Protein AF-A0A133UYN7-F1 (afdb_monomer_lite)

Organism: NCBI:txid1698270

Sequence (92 aa):
MLNLRPVYHSTDVGVKGHVFVCILALLLRRLMEKETGEPFESVFEELKELKVNVIDLEGEKIFQRNRLTSTQEDLLESLKVKRPPKILVNPE

Radius of gyration: 18.8 Å; chains: 1; bounding box: 40×44×38 Å

pLDDT: mean 86.84, std 15.21, range [43.31, 97.69]

Foldseek 3Di:
DPDDDPPVPDDPVRVVVVVVVVVVVVVVQVLLCVLLVDHSVVLCVLCVQWDWDWDQDPNKTKTATDDHDPVNVSSCVSSVHDDDDRIDIPDD

Secondary structure (DSSP, 8-state):
-------TTS-HHHHHHHHHHHHHHHHHHHHHHHHHSS-HHHHHHHHHT--EEEEEETTEEEEEEPPPPHHHHHHHHHTTPPPPPSEEES--

Structure (mmCIF, N/CA/C/O backbone):
data_AF-A0A133UYN7-F1
#
_entry.id   AF-A0A133UYN7-F1
#
loop_
_atom_site.group_PDB
_atom_site.id
_atom_site.type_symbol
_atom_site.label_atom_id
_atom_site.label_alt_id
_atom_site.label_comp_id
_atom_site.label_asym_id
_atom_site.label_entity_id
_atom_site.label_seq_id
_atom_site.pdbx_PDB_ins_code
_atom_site.Cartn_x
_atom_site.Cartn_y
_atom_site.Cartn_z
_atom_site.occupancy
_atom_site.B_iso_or_equiv
_atom_site.auth_seq_id
_atom_site.auth_comp_id
_atom_site.auth_asym_id
_atom_site.auth_atom_id
_atom_site.pdbx_PDB_model_num
ATOM 1 N N . MET A 1 1 ? 14.448 9.061 8.471 1.00 43.31 1 MET A N 1
ATOM 2 C CA . MET A 1 1 ? 15.562 9.658 9.237 1.00 43.31 1 MET A CA 1
ATOM 3 C C . MET A 1 1 ? 15.164 11.095 9.554 1.00 43.31 1 MET A C 1
ATOM 5 O O . MET A 1 1 ? 15.131 11.912 8.651 1.00 43.31 1 MET A O 1
ATOM 9 N N . LEU A 1 2 ? 14.754 11.378 10.791 1.00 46.16 2 LEU A N 1
ATOM 10 C CA . LEU A 1 2 ? 14.448 12.730 11.277 1.00 46.16 2 LEU A CA 1
ATOM 11 C C . LEU A 1 2 ? 15.365 12.990 12.471 1.00 46.16 2 LEU A C 1
ATOM 13 O O . LEU A 1 2 ? 15.016 12.727 13.613 1.00 46.16 2 LEU A O 1
ATOM 17 N N . ASN A 1 3 ? 16.588 13.413 12.168 1.00 44.47 3 ASN A N 1
ATOM 18 C CA . ASN A 1 3 ? 17.490 14.059 13.112 1.00 44.47 3 ASN A CA 1
ATOM 19 C C . ASN A 1 3 ? 18.374 15.007 12.305 1.00 44.47 3 ASN A C 1
ATOM 21 O O . ASN A 1 3 ? 19.306 14.603 11.612 1.00 44.47 3 ASN A O 1
ATOM 25 N N . LEU A 1 4 ? 17.981 16.275 12.338 1.00 52.97 4 LEU A N 1
ATOM 26 C CA . LEU A 1 4 ? 18.597 17.376 11.626 1.00 52.97 4 LEU A CA 1
ATOM 27 C C . LEU A 1 4 ? 19.887 17.777 12.362 1.00 52.97 4 LEU A C 1
ATOM 29 O O . LEU A 1 4 ? 19.849 18.459 13.383 1.00 52.97 4 LEU A O 1
ATOM 33 N N . ARG A 1 5 ? 21.044 17.375 11.834 1.00 51.09 5 ARG A N 1
ATOM 34 C CA . ARG A 1 5 ? 22.274 18.172 11.939 1.00 51.09 5 ARG A CA 1
ATOM 35 C C . ARG A 1 5 ? 22.711 18.484 10.510 1.00 51.09 5 ARG A C 1
ATOM 37 O O . ARG A 1 5 ? 22.905 17.535 9.750 1.00 51.09 5 ARG A O 1
ATOM 44 N N . PRO A 1 6 ? 22.833 19.761 10.111 1.00 53.25 6 PRO A N 1
ATOM 45 C CA . PRO A 1 6 ? 23.260 20.103 8.766 1.00 53.25 6 PRO A CA 1
ATOM 46 C C . PRO A 1 6 ? 24.751 19.789 8.651 1.00 53.25 6 PRO A C 1
ATOM 48 O O . PRO A 1 6 ? 25.611 20.600 8.983 1.00 53.25 6 PRO A O 1
ATOM 51 N N . VAL A 1 7 ? 25.069 18.578 8.201 1.00 49.59 7 VAL A N 1
ATOM 52 C CA . VAL A 1 7 ? 26.364 18.328 7.578 1.00 49.59 7 VAL A CA 1
ATOM 53 C C . VAL A 1 7 ? 26.238 18.954 6.195 1.00 49.59 7 VAL A C 1
ATOM 55 O O . VAL A 1 7 ? 25.500 18.445 5.353 1.00 49.59 7 VAL A O 1
ATOM 58 N N . TYR A 1 8 ? 26.864 20.117 6.007 1.00 51.19 8 TYR A N 1
ATOM 59 C CA . TYR A 1 8 ? 26.880 20.917 4.776 1.00 51.19 8 TYR A CA 1
ATOM 60 C C . TYR A 1 8 ? 27.569 20.169 3.613 1.00 51.19 8 TYR A C 1
ATOM 62 O O . TYR A 1 8 ? 28.615 20.576 3.125 1.00 51.19 8 TYR A O 1
ATOM 70 N N . HIS A 1 9 ? 27.001 19.039 3.191 1.00 50.72 9 HIS A N 1
ATOM 71 C CA . HIS A 1 9 ? 27.505 18.187 2.111 1.00 50.72 9 HIS A CA 1
ATOM 72 C C . HIS A 1 9 ? 26.398 17.613 1.215 1.00 50.72 9 HIS A C 1
ATOM 74 O O . HIS A 1 9 ? 26.700 16.903 0.259 1.00 50.72 9 HIS A O 1
ATOM 80 N N . SER A 1 10 ? 25.123 17.914 1.482 1.00 57.06 10 SER A N 1
ATOM 81 C CA . SER A 1 10 ? 24.047 17.656 0.520 1.00 57.06 10 SER A CA 1
ATOM 82 C C . SER A 1 10 ? 23.828 18.904 -0.324 1.00 57.06 10 SER A C 1
ATOM 84 O O . SER A 1 10 ? 23.627 19.989 0.218 1.00 57.06 10 SER A O 1
ATOM 86 N N . THR A 1 11 ? 23.872 18.763 -1.649 1.00 62.78 11 THR A N 1
ATOM 87 C CA . THR A 1 11 ? 23.445 19.832 -2.556 1.00 62.78 11 THR A CA 1
ATOM 88 C C . THR A 1 11 ? 21.984 20.181 -2.252 1.00 62.78 11 THR A C 1
ATOM 90 O O . THR A 1 11 ? 21.182 19.301 -1.934 1.00 62.78 11 THR A O 1
ATOM 93 N N . ASP A 1 12 ? 21.628 21.464 -2.336 1.00 66.06 12 ASP A N 1
ATOM 94 C CA . ASP A 1 12 ? 20.280 21.985 -2.036 1.00 66.06 12 ASP A CA 1
ATOM 95 C C . ASP A 1 12 ? 19.157 21.195 -2.755 1.00 66.06 12 ASP A C 1
ATOM 97 O O . ASP A 1 12 ? 18.075 20.969 -2.213 1.00 66.06 12 ASP A O 1
ATOM 101 N N . VAL A 1 13 ? 19.456 20.658 -3.943 1.00 73.38 13 VAL A N 1
ATOM 102 C CA . VAL A 1 13 ? 18.564 19.787 -4.726 1.00 73.38 13 VAL A CA 1
ATOM 103 C C . VAL A 1 13 ? 18.260 18.457 -4.019 1.00 73.38 13 VAL A C 1
ATOM 105 O O . VAL A 1 13 ? 17.104 18.037 -3.976 1.00 73.38 13 VAL A O 1
ATOM 108 N N . GLY A 1 14 ? 19.265 17.796 -3.434 1.00 75.44 14 GLY A N 1
ATOM 109 C CA . GLY A 1 14 ? 19.090 16.508 -2.754 1.00 75.44 14 GLY A CA 1
ATOM 110 C C . GLY A 1 14 ? 18.253 16.623 -1.478 1.00 75.44 14 GLY A C 1
ATOM 111 O O . GLY A 1 14 ? 17.390 15.782 -1.220 1.00 75.44 14 GLY A O 1
ATOM 112 N N . VAL A 1 15 ? 18.442 17.707 -0.719 1.00 80.56 15 VAL A N 1
ATOM 113 C CA . VAL A 1 15 ? 17.643 17.995 0.484 1.00 80.56 15 VAL A CA 1
ATOM 114 C C . VAL A 1 15 ? 16.179 18.223 0.112 1.00 80.56 15 VAL A C 1
ATOM 116 O O . VAL A 1 15 ? 15.291 17.612 0.709 1.00 80.56 15 VAL A O 1
ATOM 119 N N . LYS A 1 16 ? 15.918 19.041 -0.916 1.00 81.38 16 LYS A N 1
ATOM 120 C CA . LYS A 1 16 ? 14.559 19.299 -1.417 1.00 81.38 16 LYS A CA 1
ATOM 121 C C . LYS A 1 16 ? 13.871 18.019 -1.893 1.00 81.38 16 LYS A C 1
ATOM 123 O O . LYS A 1 16 ? 12.719 17.788 -1.534 1.00 81.38 16 LYS A O 1
ATOM 128 N N . GLY A 1 17 ? 14.584 17.164 -2.628 1.00 88.25 17 GLY A N 1
ATOM 129 C CA . GLY A 1 17 ? 14.064 15.873 -3.083 1.00 88.25 17 GLY A CA 1
ATOM 130 C C . GLY A 1 17 ? 13.680 14.947 -1.926 1.00 88.25 17 GLY A C 1
ATOM 131 O O . GLY A 1 17 ? 12.570 14.419 -1.902 1.00 88.25 17 GLY A O 1
ATOM 132 N N . HIS A 1 18 ? 14.553 14.797 -0.925 1.00 85.69 18 HIS A N 1
ATOM 133 C CA . HIS A 1 18 ? 14.263 13.954 0.237 1.00 85.69 18 HIS A CA 1
ATOM 134 C C . HIS A 1 18 ? 13.060 14.461 1.038 1.00 85.69 18 HIS A C 1
ATOM 136 O O . HIS A 1 18 ? 12.181 13.674 1.387 1.00 85.69 18 HIS A O 1
ATOM 142 N N . VAL A 1 19 ? 12.995 15.770 1.307 1.00 90.50 19 VAL A N 1
ATOM 143 C CA . VAL A 1 19 ? 11.870 16.376 2.033 1.00 90.50 19 VAL A CA 1
ATOM 144 C C . VAL A 1 19 ? 10.565 16.176 1.265 1.00 90.50 19 VAL A C 1
ATOM 146 O O . VAL A 1 19 ? 9.572 15.768 1.864 1.00 90.50 19 VAL A O 1
ATOM 149 N N . PHE A 1 20 ? 10.568 16.387 -0.054 1.00 92.19 20 PHE A N 1
ATOM 150 C CA . PHE A 1 20 ? 9.392 16.165 -0.893 1.00 92.19 20 PHE A CA 1
ATOM 151 C C . PHE A 1 20 ? 8.902 14.712 -0.832 1.00 92.19 20 PHE A C 1
ATOM 153 O O . PHE A 1 20 ? 7.727 14.480 -0.558 1.00 92.19 20 PHE A O 1
ATOM 160 N N . VAL A 1 21 ? 9.796 13.732 -1.012 1.00 94.50 21 VAL A N 1
ATOM 161 C CA . VAL A 1 21 ? 9.439 12.302 -0.940 1.00 94.50 21 VAL A CA 1
ATOM 162 C C . VAL A 1 21 ? 8.945 11.921 0.458 1.00 94.50 21 VAL A C 1
ATOM 164 O O . VAL A 1 21 ? 7.977 11.175 0.579 1.00 94.50 21 VAL A O 1
ATOM 167 N N . CYS A 1 22 ? 9.550 12.463 1.517 1.00 95.31 22 CYS A N 1
ATOM 168 C CA . CYS A 1 22 ? 9.096 12.241 2.889 1.00 95.31 22 CYS A CA 1
ATOM 169 C C . CYS A 1 22 ? 7.685 12.790 3.127 1.00 95.31 22 CYS A C 1
ATOM 171 O O . CYS A 1 22 ? 6.849 12.093 3.698 1.00 95.31 22 CYS A O 1
ATOM 173 N N . ILE A 1 23 ? 7.397 14.013 2.674 1.00 96.94 23 ILE A N 1
ATOM 174 C CA . ILE A 1 23 ? 6.057 14.602 2.789 1.00 96.94 23 ILE A CA 1
ATOM 175 C C . ILE A 1 23 ? 5.053 13.788 1.969 1.00 96.94 23 ILE A C 1
ATOM 177 O O . ILE A 1 23 ? 3.985 13.459 2.478 1.00 96.94 23 ILE A O 1
ATOM 181 N N . LEU A 1 24 ? 5.402 13.403 0.739 1.00 97.44 24 LEU A N 1
ATOM 182 C CA . LEU A 1 24 ? 4.555 12.566 -0.109 1.00 97.44 24 LEU A CA 1
ATOM 183 C C . LEU A 1 24 ? 4.232 11.224 0.564 1.00 97.44 24 LEU A C 1
ATOM 185 O O . LEU A 1 24 ? 3.070 10.834 0.621 1.00 97.44 24 LEU A O 1
ATOM 189 N N . ALA A 1 25 ? 5.234 10.552 1.133 1.00 96.50 25 ALA A N 1
ATOM 190 C CA . ALA A 1 25 ? 5.042 9.301 1.861 1.00 96.50 25 ALA A CA 1
ATOM 191 C C . ALA A 1 25 ? 4.120 9.477 3.081 1.00 96.50 25 ALA A C 1
ATOM 193 O O . ALA A 1 25 ? 3.238 8.650 3.306 1.00 96.50 25 ALA A O 1
ATOM 194 N N . LEU A 1 26 ? 4.272 10.568 3.843 1.00 96.50 26 LEU A N 1
ATOM 195 C CA . LEU A 1 26 ? 3.392 10.877 4.975 1.00 96.50 26 LEU A CA 1
ATOM 196 C C . LEU A 1 26 ? 1.949 11.143 4.528 1.00 96.50 26 LEU A C 1
ATOM 198 O O . LEU A 1 26 ? 1.019 10.671 5.178 1.00 96.50 26 LEU A O 1
ATOM 202 N N . LEU A 1 27 ? 1.752 11.865 3.423 1.00 97.69 27 LEU A N 1
ATOM 203 C CA . LEU A 1 27 ? 0.421 12.127 2.871 1.00 97.69 27 LEU A CA 1
ATOM 204 C C . LEU A 1 27 ? -0.256 10.839 2.398 1.00 97.69 27 LEU A C 1
ATOM 206 O O . LEU A 1 27 ? -1.417 10.617 2.731 1.00 97.69 27 LEU A O 1
ATOM 210 N N . LEU A 1 28 ? 0.470 9.971 1.687 1.00 96.31 28 LEU A N 1
ATOM 211 C CA . LEU A 1 28 ? -0.041 8.668 1.255 1.00 96.31 28 LEU A CA 1
ATOM 212 C C . LEU A 1 28 ? -0.414 7.790 2.449 1.00 96.31 28 LEU A C 1
ATOM 214 O O . LEU A 1 28 ? -1.508 7.234 2.485 1.00 96.31 28 LEU A O 1
ATOM 218 N N . ARG A 1 29 ? 0.453 7.737 3.464 1.00 97.06 29 ARG A N 1
ATOM 219 C CA . ARG A 1 29 ? 0.177 7.027 4.713 1.00 97.06 29 ARG A CA 1
ATOM 220 C C . ARG A 1 29 ? -1.117 7.519 5.368 1.00 97.06 29 ARG A C 1
ATOM 222 O O . ARG A 1 29 ? -1.975 6.711 5.706 1.00 97.06 29 ARG A O 1
ATOM 229 N N . ARG A 1 30 ? -1.273 8.838 5.525 1.00 97.56 30 ARG A N 1
ATOM 230 C CA . ARG A 1 30 ? -2.472 9.435 6.136 1.00 97.56 30 ARG A CA 1
ATOM 231 C C . ARG A 1 30 ? -3.728 9.221 5.304 1.00 97.56 30 ARG A C 1
ATOM 233 O O . ARG A 1 30 ? -4.797 9.046 5.876 1.00 97.56 30 ARG A O 1
ATOM 240 N N . LEU A 1 31 ? -3.607 9.235 3.980 1.00 96.75 31 LEU A N 1
ATOM 241 C CA . LEU A 1 31 ? -4.715 8.928 3.085 1.00 96.75 31 LEU A CA 1
ATOM 242 C C . LEU A 1 31 ? -5.182 7.485 3.283 1.00 96.75 31 LEU A C 1
ATOM 244 O O . LEU A 1 31 ? -6.372 7.269 3.475 1.00 96.75 31 LEU A O 1
ATOM 248 N N . MET A 1 32 ? -4.255 6.525 3.301 1.00 96.88 32 MET A N 1
ATOM 249 C CA . MET A 1 32 ? -4.586 5.117 3.520 1.00 96.88 32 MET A CA 1
ATOM 250 C C . MET A 1 32 ? -5.266 4.911 4.876 1.00 96.88 32 MET A C 1
ATOM 252 O O . MET A 1 32 ? -6.357 4.362 4.909 1.00 96.88 32 MET A O 1
ATOM 256 N N . GLU A 1 33 ? -4.692 5.443 5.962 1.00 97.19 33 GLU A N 1
ATOM 257 C CA . GLU A 1 33 ? -5.287 5.360 7.309 1.00 97.19 33 GLU A CA 1
ATOM 258 C C . GLU A 1 33 ? -6.696 5.974 7.367 1.00 97.19 33 GLU A C 1
ATOM 260 O O . GLU A 1 33 ? -7.578 5.466 8.054 1.00 97.19 33 GLU A O 1
ATOM 265 N N . LYS A 1 34 ? -6.927 7.075 6.641 1.00 97.44 34 LYS A N 1
ATOM 266 C CA . LYS A 1 34 ? -8.225 7.755 6.606 1.00 97.44 34 LYS A CA 1
ATOM 267 C C . LYS A 1 34 ? -9.280 6.974 5.822 1.00 97.44 34 LYS A C 1
ATOM 269 O O . LYS A 1 34 ? -10.432 6.956 6.241 1.00 97.44 34 LYS A O 1
ATOM 274 N N . GLU A 1 35 ? -8.913 6.397 4.680 1.00 96.75 35 GLU A N 1
ATOM 275 C CA . GLU A 1 35 ? -9.859 5.667 3.828 1.00 96.75 35 GLU A CA 1
ATOM 276 C C . GLU A 1 35 ? -10.180 4.273 4.390 1.00 96.75 35 GLU A C 1
ATOM 278 O O . GLU A 1 35 ? -11.306 3.815 4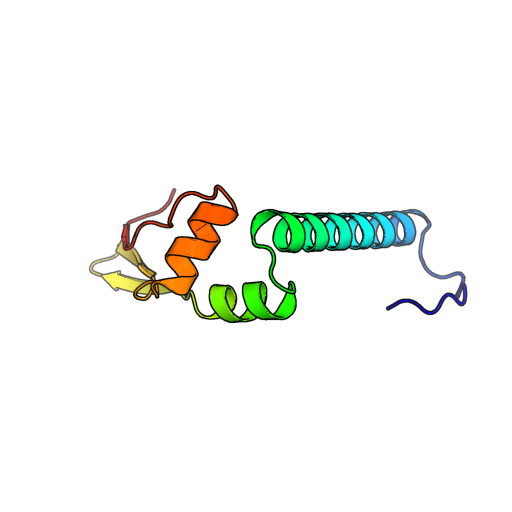.232 1.00 96.75 35 GLU A O 1
ATOM 283 N N . THR A 1 36 ? -9.235 3.614 5.073 1.00 95.44 36 THR A N 1
ATOM 284 C CA . THR A 1 36 ? -9.454 2.278 5.662 1.00 95.44 36 THR A CA 1
ATOM 285 C C . THR A 1 36 ? -9.916 2.319 7.119 1.00 95.44 36 THR A C 1
ATOM 287 O O . THR A 1 36 ? -10.537 1.371 7.587 1.00 95.44 36 THR A O 1
ATOM 290 N N . GLY A 1 37 ? -9.612 3.391 7.858 1.00 96.31 37 GLY A N 1
ATOM 291 C CA . GLY A 1 37 ? -9.852 3.473 9.304 1.00 96.31 37 GLY A CA 1
ATOM 292 C C . GLY A 1 37 ? -8.868 2.655 10.151 1.00 96.31 37 GLY A C 1
ATOM 293 O O . GLY A 1 37 ? -9.029 2.576 11.368 1.00 96.31 37 GLY A O 1
ATOM 294 N N . GLU A 1 38 ? -7.841 2.069 9.532 1.00 95.81 38 GLU A N 1
ATOM 295 C CA . GLU A 1 38 ? -6.855 1.202 10.179 1.00 95.81 38 GLU A CA 1
ATOM 296 C C . GLU A 1 38 ? -5.458 1.844 10.213 1.00 95.81 38 GLU A C 1
ATOM 298 O O . GLU A 1 38 ? -5.135 2.671 9.356 1.00 95.81 38 GLU A O 1
ATOM 303 N N . PRO A 1 39 ? -4.576 1.461 11.159 1.00 97.25 39 PRO A N 1
ATOM 304 C CA . PRO A 1 39 ? -3.184 1.901 11.150 1.00 97.25 39 PRO A CA 1
ATOM 305 C C . PRO A 1 39 ? -2.470 1.463 9.869 1.00 97.25 39 PRO A C 1
ATOM 307 O O . PRO A 1 39 ? -2.606 0.315 9.440 1.00 97.25 39 PRO A O 1
ATOM 310 N N . PHE A 1 40 ? -1.640 2.342 9.304 1.00 96.38 40 PHE A N 1
ATOM 311 C CA . PHE A 1 40 ? -0.933 2.078 8.050 1.00 96.38 40 PHE A CA 1
ATOM 312 C C . PHE A 1 40 ? -0.126 0.785 8.070 1.00 96.38 40 PHE A C 1
ATOM 314 O O . PHE A 1 40 ? -0.116 0.064 7.082 1.00 96.38 40 PHE A O 1
ATOM 321 N N . GLU A 1 41 ? 0.536 0.476 9.183 1.00 96.62 41 GLU A N 1
ATOM 322 C CA . GLU A 1 41 ? 1.325 -0.744 9.325 1.00 96.62 41 GLU A CA 1
ATOM 323 C C . GLU A 1 41 ? 0.475 -2.008 9.127 1.00 96.62 41 GLU A C 1
ATOM 325 O O . GLU A 1 41 ? 0.951 -2.963 8.522 1.00 96.62 41 GLU A O 1
ATOM 330 N N . SER A 1 42 ? -0.789 -1.997 9.562 1.00 96.62 42 SER A N 1
ATOM 331 C CA . SER A 1 42 ? -1.699 -3.141 9.396 1.00 96.62 42 SER A CA 1
ATOM 332 C C . SER A 1 42 ? -2.120 -3.290 7.935 1.00 96.62 42 SER A C 1
ATOM 334 O O . SER A 1 42 ? -1.980 -4.365 7.355 1.00 96.62 42 SER A O 1
ATOM 336 N N . VAL A 1 43 ? -2.536 -2.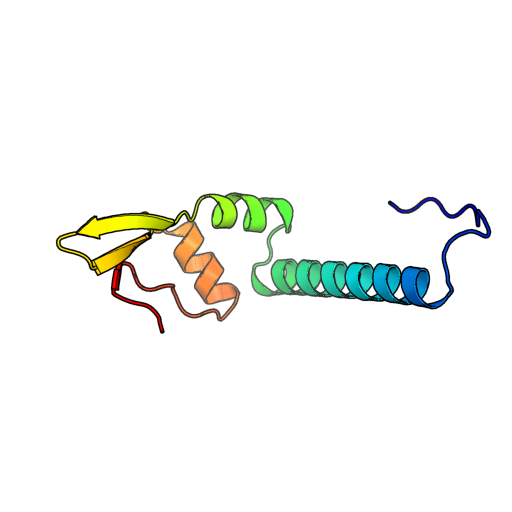181 7.313 1.00 96.44 43 VAL A N 1
ATOM 337 C CA . VAL A 1 43 ? -2.908 -2.139 5.888 1.00 96.44 43 VAL A CA 1
ATOM 338 C C . VAL A 1 43 ? -1.734 -2.566 5.006 1.00 96.44 43 VAL A C 1
ATOM 340 O O . VAL A 1 43 ? -1.896 -3.327 4.053 1.00 96.44 43 VAL A O 1
ATOM 343 N N . PHE A 1 44 ? -0.535 -2.070 5.315 1.00 95.50 44 PHE A N 1
ATOM 344 C CA . PHE A 1 44 ? 0.667 -2.350 4.547 1.00 95.50 44 PHE A CA 1
ATOM 345 C C . PHE A 1 44 ? 1.073 -3.819 4.644 1.00 95.50 44 PHE A C 1
ATOM 347 O O . PHE A 1 44 ? 1.360 -4.417 3.611 1.00 95.50 44 PHE A O 1
ATOM 354 N N . GLU A 1 45 ? 1.076 -4.417 5.839 1.00 96.06 45 GLU A N 1
ATOM 355 C CA . GLU A 1 45 ? 1.420 -5.836 5.986 1.00 96.06 45 GLU A CA 1
ATOM 356 C C . GLU A 1 45 ? 0.391 -6.754 5.305 1.00 96.06 45 GLU A C 1
ATOM 358 O O . GLU A 1 45 ? 0.796 -7.704 4.637 1.00 96.06 45 GLU A O 1
ATOM 363 N N . GLU A 1 46 ? -0.908 -6.435 5.359 1.00 95.88 46 GLU A N 1
ATOM 364 C CA . GLU A 1 46 ? -1.933 -7.222 4.655 1.00 95.88 46 GLU A CA 1
ATOM 365 C C . GLU A 1 46 ? -1.750 -7.160 3.127 1.00 95.88 46 GLU A C 1
ATOM 367 O O . GLU A 1 46 ? -1.782 -8.187 2.444 1.00 95.88 46 GLU A O 1
ATOM 372 N N . LEU A 1 47 ? -1.510 -5.968 2.567 1.00 94.62 47 LEU A N 1
ATOM 373 C CA . LEU A 1 47 ? -1.318 -5.796 1.121 1.00 94.62 47 LEU A CA 1
ATOM 374 C C . LEU A 1 47 ? 0.041 -6.313 0.627 1.00 94.62 47 LEU A C 1
ATOM 376 O O . LEU A 1 47 ? 0.153 -6.730 -0.523 1.00 94.62 47 LEU A O 1
ATOM 380 N N . LYS A 1 48 ? 1.074 -6.323 1.471 1.00 94.94 48 LYS A N 1
ATOM 381 C CA . LYS A 1 48 ? 2.423 -6.818 1.145 1.00 94.94 48 LYS A CA 1
ATOM 382 C C . LYS A 1 48 ? 2.463 -8.323 0.873 1.00 94.94 48 LYS A C 1
ATOM 384 O O . LYS A 1 48 ? 3.343 -8.795 0.149 1.00 94.94 48 LYS A O 1
ATOM 389 N N . GLU A 1 49 ? 1.506 -9.081 1.401 1.00 94.19 49 GLU A N 1
ATOM 390 C CA . GLU A 1 49 ? 1.371 -10.506 1.093 1.00 94.19 49 GLU A CA 1
ATOM 391 C C . GLU A 1 49 ? 0.780 -10.780 -0.297 1.00 94.19 49 GLU A C 1
ATOM 393 O O . GLU A 1 49 ? 0.835 -11.917 -0.776 1.00 94.19 49 GLU A O 1
ATOM 398 N N . LEU A 1 50 ? 0.283 -9.756 -0.998 1.00 94.12 50 LEU A N 1
ATOM 399 C CA . LEU A 1 50 ? -0.093 -9.856 -2.403 1.00 94.12 50 LEU A CA 1
ATOM 400 C C . LEU A 1 50 ? 1.167 -9.958 -3.272 1.00 94.12 50 LEU A C 1
ATOM 402 O O . LEU A 1 50 ? 1.907 -8.993 -3.458 1.00 94.12 50 LEU A O 1
ATOM 406 N N . LYS A 1 51 ? 1.414 -11.148 -3.822 1.00 93.56 51 LYS A N 1
ATOM 407 C CA . LYS A 1 51 ? 2.628 -11.466 -4.590 1.00 93.56 51 LYS A CA 1
ATOM 408 C C . LYS A 1 51 ? 2.262 -11.934 -5.988 1.00 93.56 51 LYS A C 1
ATOM 410 O O . LYS A 1 51 ? 1.229 -12.574 -6.185 1.00 93.56 51 LYS A O 1
ATOM 415 N N . VAL A 1 52 ? 3.130 -11.625 -6.949 1.00 94.75 52 VAL A N 1
ATOM 416 C CA . VAL A 1 52 ? 3.008 -12.043 -8.350 1.00 94.75 52 VAL A CA 1
ATOM 417 C C . VAL A 1 52 ? 4.083 -13.078 -8.653 1.00 94.75 52 VAL A C 1
ATOM 419 O O . VAL A 1 52 ? 5.264 -12.832 -8.427 1.00 94.75 52 VAL A O 1
ATOM 422 N N . ASN A 1 53 ? 3.661 -14.219 -9.186 1.00 93.25 53 ASN A N 1
ATOM 423 C CA . ASN A 1 53 ? 4.531 -15.235 -9.757 1.00 93.25 53 ASN A CA 1
ATOM 424 C C . ASN A 1 53 ? 4.607 -15.040 -11.269 1.00 93.25 53 ASN A C 1
ATOM 426 O O . ASN A 1 53 ? 3.585 -14.806 -11.915 1.00 93.25 53 ASN A O 1
ATOM 430 N N . VAL A 1 54 ? 5.809 -15.158 -11.824 1.00 93.00 54 VAL A N 1
ATOM 431 C CA . VAL A 1 54 ? 6.043 -15.119 -13.270 1.00 93.00 54 VAL A CA 1
ATOM 432 C C . VAL A 1 54 ? 6.282 -16.544 -13.746 1.00 93.00 54 VAL A C 1
ATOM 434 O O . VAL A 1 54 ? 7.126 -17.245 -13.191 1.00 93.00 54 VAL A O 1
ATOM 437 N N . ILE A 1 55 ? 5.508 -16.973 -14.736 1.00 91.88 55 ILE A N 1
ATOM 438 C CA . ILE A 1 55 ? 5.582 -18.297 -15.347 1.00 91.88 55 ILE A CA 1
ATOM 439 C C . ILE A 1 55 ? 5.925 -18.092 -16.820 1.00 91.88 55 ILE A C 1
ATOM 441 O O . ILE A 1 55 ? 5.187 -17.411 -17.528 1.00 91.88 55 ILE A O 1
ATOM 445 N N . ASP A 1 56 ? 7.030 -18.679 -17.270 1.00 90.62 56 ASP A N 1
ATOM 446 C CA . ASP A 1 56 ? 7.381 -18.742 -18.687 1.00 90.62 56 ASP A CA 1
ATOM 447 C C . ASP A 1 56 ? 6.741 -19.995 -19.304 1.00 90.62 56 ASP A C 1
ATOM 449 O O . ASP A 1 56 ? 7.056 -21.122 -18.910 1.00 90.62 56 ASP A O 1
ATOM 453 N N . LEU A 1 57 ? 5.827 -19.806 -20.259 1.00 86.94 57 LEU A N 1
ATOM 454 C CA . LEU A 1 57 ? 5.139 -20.884 -20.969 1.00 86.94 57 LEU A CA 1
ATOM 455 C C . LEU A 1 57 ? 5.229 -20.645 -22.476 1.00 86.94 57 LEU A C 1
ATOM 457 O O . LEU A 1 57 ? 4.748 -19.634 -22.966 1.00 86.94 57 LEU A O 1
ATOM 461 N N . GLU A 1 58 ? 5.858 -21.570 -23.206 1.00 85.44 58 GLU A N 1
ATOM 462 C CA . GLU A 1 58 ? 5.954 -21.541 -24.681 1.00 85.44 58 GLU A CA 1
ATOM 463 C C . GLU A 1 58 ? 6.467 -20.209 -25.277 1.00 85.44 58 GLU A C 1
ATOM 465 O O . GLU A 1 58 ? 6.170 -19.862 -26.415 1.00 85.44 58 GLU A O 1
ATOM 470 N N . GLY A 1 59 ? 7.292 -19.474 -24.522 1.00 85.06 59 GLY A N 1
ATOM 471 C CA . GLY A 1 59 ? 7.841 -18.173 -24.925 1.00 85.06 59 GLY A CA 1
ATOM 472 C C . GLY A 1 59 ? 7.031 -16.961 -24.451 1.00 85.06 59 GLY A C 1
ATOM 473 O O . GLY A 1 59 ? 7.490 -15.833 -24.625 1.00 85.06 59 GLY A O 1
ATOM 474 N N . GLU A 1 60 ? 5.885 -17.170 -23.803 1.00 87.25 60 GLU A N 1
ATOM 475 C CA . GLU A 1 60 ? 5.075 -16.119 -23.188 1.00 87.25 60 GLU A CA 1
ATOM 476 C C . GLU A 1 60 ? 5.305 -16.020 -21.675 1.00 87.25 60 GLU A C 1
ATOM 478 O O . GLU A 1 60 ? 5.413 -17.024 -20.966 1.00 87.25 60 GLU A O 1
ATOM 483 N N . LYS A 1 61 ? 5.322 -14.782 -21.163 1.00 90.56 61 LYS A N 1
ATOM 484 C CA . LYS A 1 61 ? 5.363 -14.499 -19.724 1.00 90.56 61 LYS A CA 1
ATOM 485 C C . LYS A 1 61 ? 3.959 -14.315 -19.175 1.00 90.56 61 LYS A C 1
ATOM 487 O O . LYS A 1 61 ? 3.262 -13.352 -19.508 1.00 90.56 61 LYS A O 1
ATOM 492 N N . ILE A 1 62 ? 3.581 -15.211 -18.274 1.00 91.06 62 ILE A N 1
ATOM 493 C CA . ILE A 1 62 ? 2.323 -15.171 -17.538 1.00 91.06 62 ILE A CA 1
ATOM 494 C C . ILE A 1 62 ? 2.604 -14.671 -16.123 1.00 91.06 62 ILE A C 1
ATOM 496 O O . ILE A 1 62 ? 3.340 -15.288 -15.357 1.00 91.06 62 ILE A O 1
ATOM 500 N N . PHE A 1 63 ? 1.977 -13.563 -15.754 1.00 93.38 63 PHE A N 1
ATOM 501 C CA . PHE A 1 63 ? 2.028 -12.986 -14.419 1.00 93.38 63 PHE A CA 1
ATOM 502 C C . PHE A 1 63 ? 0.769 -13.407 -13.669 1.00 93.38 63 PHE A C 1
ATOM 504 O O . PHE A 1 63 ? -0.338 -12.970 -13.986 1.00 93.38 63 PHE A O 1
ATOM 511 N N . GLN A 1 64 ? 0.922 -14.264 -12.668 1.00 93.81 64 GLN A N 1
ATOM 512 C CA . GLN A 1 64 ? -0.181 -14.745 -11.851 1.00 93.81 64 GLN A CA 1
ATOM 513 C C . GLN A 1 64 ? 0.000 -14.296 -10.408 1.00 93.81 64 GLN A C 1
ATOM 515 O O . GLN A 1 64 ? 0.962 -14.676 -9.742 1.00 93.81 64 GLN A O 1
ATOM 520 N N . ARG A 1 65 ? -0.955 -13.522 -9.890 1.00 94.56 65 ARG A N 1
ATOM 521 C CA . ARG A 1 65 ? -0.977 -13.200 -8.460 1.00 94.56 65 ARG A CA 1
ATOM 522 C C . ARG A 1 65 ? -1.539 -14.345 -7.623 1.00 94.56 65 ARG A C 1
ATOM 524 O O . ARG A 1 65 ? -2.335 -15.156 -8.107 1.00 94.56 65 ARG A O 1
ATOM 531 N N . ASN A 1 66 ? -1.189 -14.369 -6.341 1.00 94.19 66 ASN A N 1
ATOM 532 C CA . ASN A 1 66 ? -1.855 -15.232 -5.371 1.00 94.19 66 ASN A CA 1
ATOM 533 C C . ASN A 1 66 ? -3.343 -14.852 -5.177 1.00 94.19 66 ASN A C 1
ATOM 535 O O . ASN A 1 66 ? -3.866 -13.862 -5.711 1.00 94.19 66 ASN A O 1
ATOM 539 N N . ARG A 1 67 ? -4.070 -15.721 -4.465 1.00 93.69 67 ARG A N 1
ATOM 540 C CA . ARG A 1 67 ? -5.481 -15.500 -4.129 1.00 93.69 67 ARG A CA 1
ATOM 541 C C . ARG A 1 67 ? -5.583 -14.321 -3.159 1.00 93.69 67 ARG A C 1
ATOM 543 O O . ARG A 1 67 ? -4.835 -14.294 -2.191 1.00 93.69 67 ARG A O 1
ATOM 550 N N . LEU A 1 68 ? -6.526 -13.412 -3.412 1.00 94.44 68 LEU A N 1
ATOM 551 C CA . LEU A 1 68 ? -6.827 -12.334 -2.472 1.00 94.44 68 LEU A CA 1
ATOM 552 C C . LEU A 1 68 ? -7.560 -12.906 -1.253 1.00 94.44 68 LEU A C 1
ATOM 554 O O . LEU A 1 68 ? -8.412 -13.788 -1.399 1.00 94.44 68 LEU A O 1
ATOM 558 N N . THR A 1 69 ? -7.206 -12.431 -0.065 1.00 95.44 69 THR A N 1
ATOM 559 C CA . THR A 1 69 ? -7.995 -12.639 1.157 1.00 95.44 69 THR A CA 1
ATOM 560 C C . THR A 1 69 ? -9.222 -11.720 1.135 1.00 95.44 69 THR A C 1
ATOM 562 O O . THR A 1 69 ? -9.238 -10.729 0.406 1.00 95.44 69 THR A O 1
ATOM 565 N N . SER A 1 70 ? -10.254 -12.022 1.931 1.00 94.88 70 SER A N 1
ATOM 566 C CA . SER A 1 70 ? -11.403 -11.112 2.083 1.00 94.88 70 SER A CA 1
ATOM 567 C C . SER A 1 70 ? -10.954 -9.737 2.578 1.00 94.88 70 SER A C 1
ATOM 569 O O . SER A 1 70 ? -11.340 -8.728 2.005 1.00 94.88 70 SER A O 1
ATOM 571 N N . THR A 1 71 ? -10.033 -9.707 3.545 1.00 95.00 71 THR A N 1
ATOM 572 C CA . THR A 1 71 ? -9.445 -8.472 4.071 1.00 95.00 71 THR A CA 1
ATOM 573 C C . THR A 1 71 ? -8.752 -7.655 2.978 1.00 95.00 71 THR A C 1
ATOM 575 O O . THR A 1 71 ? -8.966 -6.452 2.882 1.00 95.00 71 THR A O 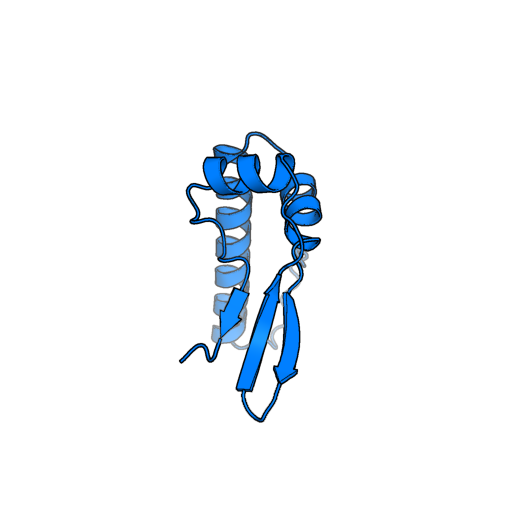1
ATOM 578 N N . GLN A 1 72 ? -7.966 -8.286 2.097 1.00 95.94 72 GLN A N 1
ATOM 579 C CA . GLN A 1 72 ? -7.341 -7.589 0.967 1.00 95.94 72 GLN A CA 1
ATOM 580 C C . GLN A 1 72 ? -8.372 -7.037 -0.023 1.00 95.94 72 GLN A C 1
ATOM 582 O O . GLN A 1 72 ? -8.158 -5.964 -0.585 1.00 95.94 72 GLN A O 1
ATOM 587 N N . GLU A 1 73 ? -9.473 -7.751 -0.267 1.00 95.31 73 GLU A N 1
ATOM 588 C CA . GLU A 1 73 ? -10.551 -7.256 -1.130 1.00 95.31 73 GLU A CA 1
ATOM 589 C C . GLU A 1 73 ? -11.233 -6.023 -0.530 1.00 95.31 73 GLU A C 1
ATOM 591 O O . GLU A 1 73 ? -11.378 -5.020 -1.236 1.00 95.31 73 GLU A O 1
ATOM 596 N N . ASP A 1 74 ? -11.562 -6.072 0.761 1.00 95.69 74 ASP A N 1
ATOM 597 C CA . ASP A 1 74 ? -12.191 -4.973 1.498 1.00 95.69 74 ASP A CA 1
ATOM 598 C C . ASP A 1 74 ? -11.268 -3.744 1.570 1.00 95.69 74 ASP A C 1
ATOM 600 O O . ASP A 1 74 ? -11.708 -2.606 1.378 1.00 95.69 74 ASP A O 1
ATOM 604 N N . LEU A 1 75 ? -9.961 -3.957 1.773 1.00 96.56 75 LEU A N 1
ATOM 605 C CA . LEU A 1 75 ? -8.954 -2.893 1.761 1.00 96.56 75 LEU A CA 1
ATOM 606 C C . LEU A 1 75 ? -8.835 -2.229 0.388 1.00 96.56 75 LEU A C 1
ATOM 608 O O . LEU A 1 75 ? -8.821 -1.002 0.299 1.00 96.56 75 LEU A O 1
ATOM 612 N N . LEU A 1 76 ? -8.760 -3.011 -0.693 1.00 95.69 76 LEU A N 1
ATOM 613 C CA . LEU A 1 76 ? -8.685 -2.469 -2.055 1.00 95.69 76 LEU A CA 1
ATOM 614 C C . LEU A 1 76 ? -9.933 -1.649 -2.408 1.00 95.69 76 LEU A C 1
ATOM 616 O O . LEU A 1 76 ? -9.820 -0.605 -3.052 1.00 95.69 76 LEU A O 1
ATOM 620 N N . GLU A 1 77 ? -11.106 -2.096 -1.959 1.00 95.75 77 GLU A N 1
ATOM 621 C CA . GLU A 1 77 ? -12.370 -1.383 -2.132 1.00 95.75 77 GLU A CA 1
ATOM 622 C C . GLU A 1 77 ? -12.415 -0.082 -1.323 1.00 95.75 77 GLU A C 1
ATOM 624 O O . GLU A 1 77 ? -12.728 0.973 -1.880 1.00 95.75 77 GLU A O 1
ATOM 629 N N . SER A 1 78 ? -12.002 -0.128 -0.054 1.00 95.62 78 SER A N 1
ATOM 630 C CA . SER A 1 78 ? -11.913 1.047 0.824 1.00 95.62 78 SER A CA 1
ATOM 631 C C . SER A 1 78 ? -10.953 2.098 0.262 1.00 95.62 78 SER A C 1
ATOM 633 O O . SER A 1 78 ? -11.265 3.286 0.225 1.00 95.62 78 SER A O 1
ATOM 635 N N . LEU A 1 79 ? -9.815 1.657 -0.284 1.00 95.31 79 LEU A N 1
ATOM 636 C CA . LEU A 1 79 ? -8.834 2.513 -0.959 1.00 95.31 79 LEU A CA 1
ATOM 637 C C . LEU A 1 79 ? -9.292 2.999 -2.346 1.00 95.31 79 LEU A C 1
ATOM 639 O O . LEU A 1 79 ? -8.583 3.786 -2.976 1.00 95.31 79 LEU A O 1
ATOM 643 N N . LYS A 1 80 ? -10.456 2.549 -2.838 1.00 93.94 80 LYS A N 1
ATOM 644 C CA . LYS A 1 80 ? -11.005 2.858 -4.173 1.00 93.94 80 LYS A CA 1
ATOM 645 C C . LYS A 1 80 ? -10.050 2.480 -5.311 1.00 93.94 80 LYS A C 1
ATOM 647 O O . LYS A 1 80 ? -10.011 3.133 -6.356 1.00 93.94 80 LYS A O 1
ATOM 652 N N . VAL A 1 81 ? -9.281 1.408 -5.122 1.00 92.94 81 VAL A N 1
ATOM 653 C CA . VAL A 1 81 ? -8.336 0.883 -6.112 1.00 92.94 81 VAL A CA 1
ATOM 654 C C . VAL A 1 81 ? -8.960 -0.316 -6.817 1.00 92.94 81 VAL A C 1
ATOM 656 O O . VAL A 1 81 ? -9.598 -1.174 -6.210 1.00 92.94 81 VAL A O 1
ATOM 659 N N . LYS A 1 82 ? -8.771 -0.401 -8.137 1.00 91.81 82 LYS A N 1
ATOM 660 C CA . LYS A 1 82 ? -9.230 -1.566 -8.900 1.00 91.81 82 LYS A CA 1
ATOM 661 C C . LYS A 1 82 ? -8.499 -2.817 -8.426 1.00 91.81 82 LYS A C 1
ATOM 663 O O . LYS A 1 82 ? -7.273 -2.829 -8.328 1.00 91.81 82 LYS A O 1
ATOM 668 N N . ARG A 1 83 ? -9.254 -3.894 -8.207 1.00 92.00 83 ARG A N 1
ATOM 669 C CA . ARG A 1 83 ? -8.685 -5.200 -7.867 1.00 92.00 83 ARG A CA 1
ATOM 670 C C . ARG A 1 83 ? -7.742 -5.645 -8.992 1.00 92.00 83 ARG A C 1
ATOM 672 O O . ARG A 1 83 ? -8.158 -5.631 -10.155 1.00 92.00 83 ARG A O 1
ATOM 679 N N . PRO A 1 84 ? -6.501 -6.056 -8.684 1.00 91.50 84 PRO A N 1
ATOM 680 C CA . PRO A 1 84 ? -5.589 -6.511 -9.715 1.00 91.50 84 PRO A CA 1
ATOM 681 C C . PRO A 1 84 ? -6.126 -7.801 -10.354 1.00 91.50 84 PRO A C 1
ATOM 683 O O . PRO A 1 84 ? -6.645 -8.681 -9.645 1.00 91.50 84 PRO A O 1
ATOM 686 N N . PRO A 1 85 ? -6.011 -7.951 -11.683 1.00 92.06 85 PRO A N 1
ATOM 687 C CA . 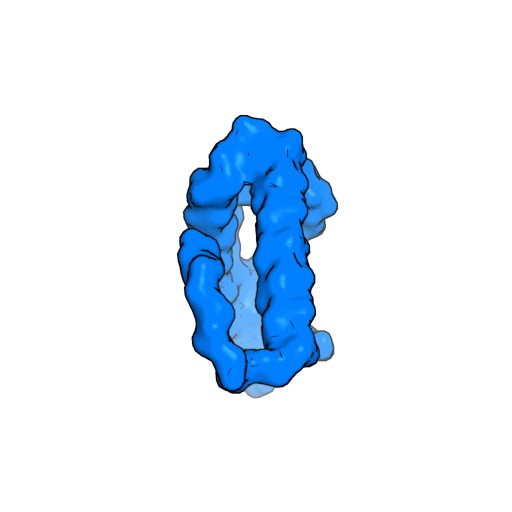PRO A 1 85 ? -6.405 -9.174 -12.370 1.00 92.06 85 PRO A CA 1
ATOM 688 C C . PRO A 1 85 ? -5.607 -10.369 -11.840 1.00 92.06 85 PRO A C 1
ATOM 690 O O . PRO A 1 85 ? -4.462 -10.235 -11.414 1.00 92.06 85 PRO A O 1
ATOM 693 N N . LYS A 1 86 ? -6.231 -11.553 -11.816 1.00 92.50 86 LYS A N 1
ATOM 694 C CA . LYS A 1 86 ? -5.589 -12.772 -11.296 1.00 92.50 86 LYS A CA 1
ATOM 695 C C . LYS A 1 86 ? -4.423 -13.223 -12.178 1.00 92.50 86 LYS A C 1
ATOM 697 O O . LYS A 1 86 ? -3.434 -13.739 -11.665 1.00 92.50 86 LYS A O 1
ATOM 702 N N . ILE A 1 87 ? -4.585 -13.061 -13.486 1.00 92.81 87 ILE A N 1
ATOM 703 C CA . ILE A 1 87 ? -3.648 -13.483 -14.521 1.00 92.81 87 ILE A CA 1
ATOM 704 C C . ILE A 1 87 ? -3.503 -12.313 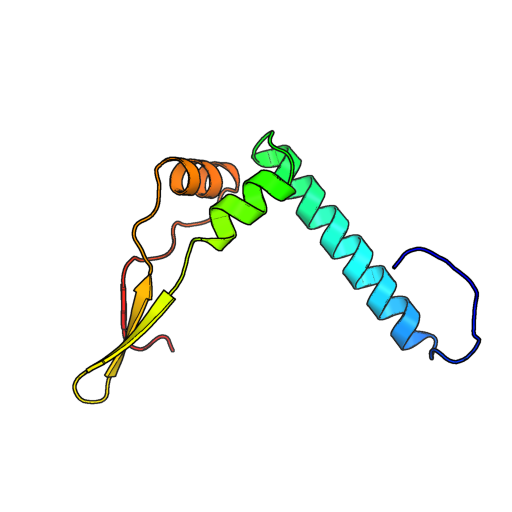-15.492 1.00 92.81 87 ILE A C 1
ATOM 706 O O . ILE A 1 87 ? -4.508 -11.733 -15.906 1.00 92.81 87 ILE A O 1
ATOM 710 N N . LEU A 1 88 ? -2.266 -11.984 -15.838 1.00 91.69 88 LEU A N 1
ATOM 711 C CA . LEU A 1 88 ? -1.900 -11.085 -16.924 1.00 91.69 88 LEU A CA 1
ATOM 712 C C . LEU A 1 88 ? -0.952 -11.841 -17.848 1.00 91.69 88 LEU A C 1
ATOM 714 O O . LEU A 1 88 ? 0.022 -12.426 -17.380 1.00 91.69 88 LEU A O 1
ATOM 718 N N . VAL A 1 89 ? -1.241 -11.841 -19.144 1.00 86.00 89 VAL A N 1
ATOM 719 C CA . VAL A 1 89 ? -0.371 -12.427 -20.168 1.00 86.00 89 VAL A CA 1
ATOM 720 C C . VAL A 1 89 ? 0.171 -11.277 -20.994 1.00 86.00 89 VAL A C 1
ATOM 722 O O . VAL A 1 89 ? -0.614 -10.443 -21.438 1.00 86.00 89 VAL A O 1
ATOM 725 N N . ASN A 1 90 ? 1.493 -11.228 -21.150 1.00 71.69 90 ASN A N 1
ATOM 726 C CA . ASN A 1 90 ? 2.180 -10.248 -21.988 1.00 71.69 90 ASN A CA 1
ATOM 727 C C . ASN A 1 90 ? 1.756 -8.780 -21.719 1.00 71.69 90 ASN A C 1
ATOM 729 O O . ASN A 1 90 ? 1.170 -8.145 -22.595 1.00 71.69 90 ASN A O 1
ATOM 733 N N . PRO A 1 91 ? 1.989 -8.241 -20.504 1.00 62.03 91 PRO A N 1
ATOM 734 C CA . PRO A 1 91 ? 1.724 -6.834 -20.232 1.00 62.03 91 PRO A CA 1
ATOM 735 C C . PRO A 1 91 ? 2.647 -5.986 -21.120 1.00 62.03 91 PRO A C 1
ATOM 737 O O . PRO A 1 91 ? 3.867 -6.070 -20.975 1.00 62.03 91 PRO A O 1
ATOM 740 N N . GLU A 1 92 ? 2.059 -5.242 -22.062 1.00 56.94 92 GLU A N 1
ATOM 741 C CA . GLU A 1 92 ? 2.755 -4.190 -22.821 1.00 56.94 92 GLU A CA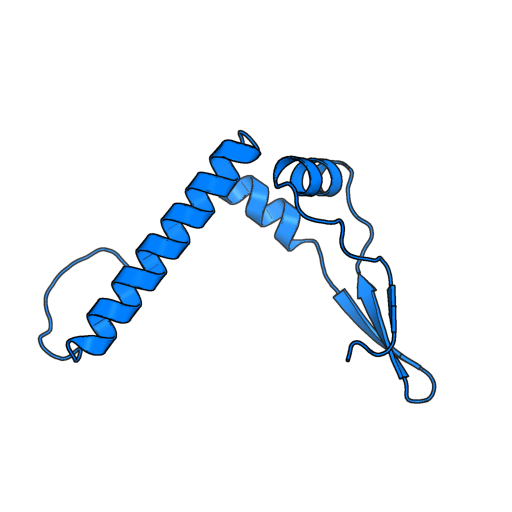 1
ATOM 742 C C . GLU A 1 92 ? 3.340 -3.113 -21.896 1.00 56.94 92 GLU A C 1
ATOM 744 O O . GLU A 1 92 ? 2.677 -2.761 -20.887 1.00 56.94 92 GLU A O 1
#